Protein AF-A0A564YQ26-F1 (afdb_monomer_lite)

Organism: Hymenolepis diminuta (NCBI:txid6216)

pLDDT: mean 72.35, std 20.45, range [32.19, 96.5]

Foldseek 3Di:
DQLLVVQKDKAFDDPVRQDDVPDDPPPDQDAAPVHRVAGFTMKMWTWDADPVRDTDIDIGTHGPLVVQLSVLSSVLSVLVVCVVVVNQADDPPPPDPPDDDDDDDDDDDDDDDDCPPVVRVVVSVVVSVVVNVVSVVSNVQSVVPDDDDPPD

Sequence (152 aa):
MAIGHLGVEIEPLTSLSICDPNGPVASGTPKCPLVPSEPVRFRIKLETTKEDGSPLVECFQICSWARQRIAAVADLLQYSSLIRRGLTGTPPTPANRSLSNSIQSTDRTSVDSGNDSDVLMEPTRRHQFENIQRRRLNIALSRLGYGLPSTE

Structure (mmCIF, N/CA/C/O backbone):
data_AF-A0A564YQ26-F1
#
_entry.id   AF-A0A564YQ26-F1
#
loop_
_atom_site.group_PDB
_atom_site.id
_atom_site.type_symbol
_atom_site.label_atom_id
_atom_site.label_alt_id
_atom_site.label_comp_id
_atom_site.label_asym_id
_atom_site.label_entity_id
_atom_site.label_seq_id
_atom_site.pdbx_PDB_ins_code
_atom_site.Cartn_x
_atom_site.Cartn_y
_atom_site.Cartn_z
_atom_site.occupancy
_atom_site.B_iso_or_equiv
_atom_site.auth_seq_id
_atom_site.auth_comp_id
_atom_site.auth_asym_id
_atom_site.auth_atom_id
_atom_site.pdbx_PDB_model_num
ATOM 1 N N . MET A 1 1 ? -11.096 7.302 -5.702 1.00 50.91 1 MET A N 1
ATOM 2 C CA . MET A 1 1 ? -10.389 6.374 -4.782 1.00 50.91 1 MET A CA 1
ATOM 3 C C . MET A 1 1 ? -9.235 7.123 -4.128 1.00 50.91 1 MET A C 1
ATOM 5 O O . MET A 1 1 ? -8.326 7.500 -4.853 1.00 50.91 1 MET A O 1
ATOM 9 N N . ALA A 1 2 ? -9.249 7.323 -2.804 1.00 59.12 2 ALA A N 1
ATOM 10 C CA . ALA A 1 2 ? -8.250 8.137 -2.084 1.00 59.12 2 ALA A CA 1
ATOM 11 C C . ALA A 1 2 ? -6.795 7.658 -2.282 1.00 59.12 2 ALA A C 1
ATOM 13 O O . ALA A 1 2 ? -5.908 8.443 -2.597 1.00 59.12 2 ALA A O 1
ATOM 14 N N . ILE A 1 3 ? -6.568 6.340 -2.240 1.00 60.69 3 ILE A N 1
ATOM 15 C CA . ILE A 1 3 ? -5.247 5.721 -2.458 1.00 60.69 3 ILE A CA 1
ATOM 16 C C . ILE A 1 3 ? -4.670 6.019 -3.862 1.00 60.69 3 ILE A C 1
ATOM 18 O O . ILE A 1 3 ? -3.456 6.090 -4.032 1.00 60.69 3 ILE A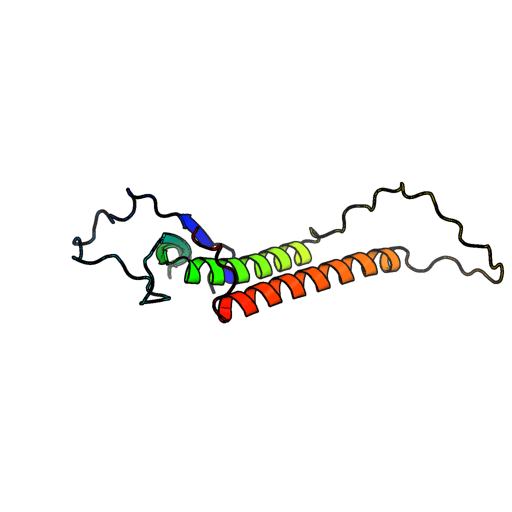 O 1
ATOM 22 N N . GLY A 1 4 ? -5.523 6.243 -4.869 1.00 59.06 4 GLY A N 1
ATOM 23 C CA . GLY A 1 4 ? -5.092 6.561 -6.236 1.00 59.06 4 GLY A CA 1
ATOM 24 C C . GLY A 1 4 ? -4.450 7.943 -6.388 1.00 59.06 4 GLY A C 1
ATOM 25 O O . GLY A 1 4 ? -3.723 8.162 -7.354 1.00 59.06 4 GLY A O 1
ATOM 26 N N . HIS A 1 5 ? -4.685 8.846 -5.432 1.00 63.44 5 HIS A N 1
ATOM 27 C CA . HIS A 1 5 ? -4.147 10.209 -5.426 1.00 63.44 5 HIS A CA 1
ATOM 28 C C . HIS A 1 5 ? -2.973 10.391 -4.448 1.00 63.44 5 HIS A C 1
ATOM 30 O O . HIS A 1 5 ? -2.490 11.505 -4.302 1.00 63.44 5 HIS A O 1
ATOM 36 N N . LEU A 1 6 ? -2.488 9.311 -3.810 1.00 61.78 6 LEU A N 1
ATOM 37 C CA . LEU A 1 6 ? -1.383 9.305 -2.830 1.00 61.78 6 LEU A CA 1
ATOM 38 C C . LEU A 1 6 ? -1.602 10.163 -1.561 1.00 61.78 6 LEU A C 1
ATOM 40 O O . LEU A 1 6 ? -0.702 10.225 -0.731 1.00 61.78 6 LEU A O 1
ATOM 44 N N . GLY A 1 7 ? -2.789 10.743 -1.354 1.00 69.00 7 GLY A N 1
ATOM 45 C CA . GLY A 1 7 ? -3.174 11.485 -0.141 1.00 69.00 7 GLY A CA 1
ATOM 46 C C . GLY A 1 7 ? -3.532 10.573 1.037 1.00 69.00 7 GLY A C 1
ATOM 47 O O . GLY A 1 7 ? -4.608 10.698 1.622 1.00 69.00 7 GLY A O 1
ATOM 48 N N . VAL A 1 8 ? -2.684 9.580 1.318 1.00 82.88 8 VAL A N 1
ATOM 49 C CA . VAL A 1 8 ? -2.884 8.611 2.401 1.00 82.88 8 VAL A CA 1
ATOM 50 C C . VAL A 1 8 ? -1.658 8.589 3.297 1.00 82.88 8 VAL A C 1
ATOM 52 O O . VAL A 1 8 ? -0.588 8.144 2.885 1.00 82.88 8 VAL A O 1
ATOM 55 N N . GLU A 1 9 ? -1.840 9.004 4.544 1.00 87.00 9 GLU A N 1
ATOM 56 C CA . GLU A 1 9 ? -0.817 8.943 5.586 1.00 87.00 9 GLU A CA 1
ATOM 57 C C . GLU A 1 9 ? -1.226 7.902 6.631 1.00 87.00 9 GLU A C 1
ATOM 59 O O . GLU A 1 9 ? -2.392 7.831 7.017 1.00 87.00 9 GLU A O 1
ATOM 64 N N . ILE A 1 10 ? -0.282 7.076 7.086 1.00 88.75 10 ILE A N 1
ATOM 65 C CA . ILE A 1 10 ? -0.525 6.093 8.147 1.00 88.75 10 ILE A CA 1
ATOM 66 C C . ILE A 1 10 ? 0.499 6.302 9.258 1.00 88.75 10 ILE A C 1
ATOM 68 O O . ILE A 1 10 ? 1.699 6.161 9.027 1.00 88.75 10 ILE A O 1
ATOM 72 N N . GLU A 1 11 ? 0.017 6.554 10.470 1.00 89.12 11 GLU A N 1
ATOM 73 C CA . GLU A 1 11 ? 0.827 6.756 11.673 1.00 89.12 11 GLU A CA 1
ATOM 74 C C . GLU A 1 11 ? 0.530 5.670 12.726 1.00 89.12 11 GLU A C 1
ATOM 76 O O . GLU A 1 11 ? -0.603 5.184 12.821 1.00 89.12 11 GLU A O 1
ATOM 81 N N . PRO A 1 12 ? 1.527 5.218 13.507 1.00 88.38 12 PRO A N 1
ATOM 82 C CA . PRO A 1 12 ? 1.283 4.308 14.621 1.00 88.38 12 PRO A CA 1
ATOM 83 C C . PRO A 1 12 ? 0.509 5.022 15.735 1.00 88.38 12 PRO A C 1
ATOM 85 O O . PRO A 1 12 ? 0.782 6.179 16.050 1.00 88.38 12 PRO A O 1
ATOM 88 N N . LEU A 1 13 ? -0.427 4.318 16.373 1.00 83.00 13 LEU A N 1
ATOM 89 C CA . LEU A 1 13 ? -1.067 4.819 17.586 1.00 83.00 13 LEU A CA 1
ATOM 90 C C . LEU A 1 13 ? -0.074 4.689 18.743 1.00 83.00 13 LEU A C 1
ATOM 92 O O . LEU A 1 13 ? 0.297 3.585 19.140 1.00 83.00 13 LEU A O 1
ATOM 96 N N . THR A 1 14 ? 0.346 5.815 19.305 1.00 71.50 14 THR A N 1
ATOM 97 C CA . THR A 1 14 ? 0.999 5.837 20.618 1.00 71.50 14 THR A CA 1
ATOM 98 C C . THR A 1 14 ? -0.067 5.732 21.710 1.00 71.50 14 THR A C 1
ATOM 100 O O . THR A 1 14 ? -1.222 6.109 21.493 1.00 71.50 14 THR A O 1
ATOM 103 N N . SER A 1 15 ? 0.297 5.228 22.894 1.00 58.88 15 SER A N 1
ATOM 104 C CA . SER A 1 15 ? -0.611 5.012 24.040 1.00 58.88 15 SER A CA 1
ATOM 105 C C . SER A 1 15 ? -1.422 6.251 24.457 1.00 58.88 15 SER A C 1
ATOM 107 O O . SER A 1 15 ? -2.475 6.113 25.068 1.00 58.88 15 SER A O 1
ATOM 109 N N . LEU A 1 16 ? -0.972 7.450 24.078 1.00 52.31 16 LEU A N 1
ATOM 110 C CA . LEU A 1 16 ? -1.629 8.736 24.335 1.00 52.31 16 LEU A CA 1
ATOM 111 C C . LEU A 1 16 ? -2.703 9.116 23.295 1.00 52.31 16 LEU A C 1
ATOM 113 O O . LEU A 1 16 ? -3.472 10.041 23.524 1.00 52.31 16 LEU A O 1
ATOM 117 N N . SER A 1 17 ? -2.767 8.423 22.153 1.00 54.09 17 SER A N 1
ATOM 118 C CA . SER A 1 17 ? -3.610 8.785 20.996 1.00 54.09 17 SER A CA 1
ATOM 119 C C . SER A 1 17 ? -4.903 7.968 20.857 1.00 54.09 17 SER A C 1
ATOM 121 O O . SER A 1 17 ? -5.677 8.192 19.924 1.00 54.09 17 SER A O 1
ATOM 123 N N . ILE A 1 18 ? -5.141 7.018 21.770 1.00 52.97 18 ILE A N 1
ATOM 124 C CA . ILE A 1 18 ? -6.361 6.188 21.810 1.00 52.97 18 ILE A CA 1
ATOM 125 C C . ILE A 1 18 ? -7.573 7.016 22.284 1.00 52.97 18 ILE A C 1
ATOM 127 O O . ILE A 1 18 ? -8.714 6.666 21.992 1.00 52.97 18 ILE A O 1
ATOM 131 N N . CYS A 1 19 ? -7.333 8.147 22.951 1.00 43.56 19 CYS A N 1
ATOM 132 C CA . CYS A 1 19 ? -8.369 9.089 23.352 1.00 43.56 19 CYS A CA 1
ATOM 133 C C . CYS A 1 19 ? -8.629 10.100 22.228 1.00 43.56 19 CYS A C 1
ATOM 135 O O . CYS A 1 19 ? -7.831 11.010 22.008 1.00 43.56 19 CYS A O 1
ATOM 137 N N . ASP A 1 20 ? -9.757 9.968 21.536 1.00 43.88 20 ASP A N 1
ATOM 138 C CA . ASP A 1 20 ? -10.351 11.116 20.850 1.00 43.88 20 ASP A CA 1
ATOM 139 C C . ASP A 1 20 ? -10.851 12.115 21.915 1.00 43.88 20 ASP A C 1
ATOM 141 O O . ASP A 1 20 ? -11.552 11.696 22.838 1.00 43.88 20 ASP A O 1
ATOM 145 N N . PRO A 1 21 ? -10.550 13.424 21.821 1.00 49.12 21 PRO A N 1
ATOM 146 C CA . PRO A 1 21 ? -10.988 14.426 22.799 1.00 49.12 21 PRO A CA 1
ATOM 147 C C . PRO A 1 21 ? -12.497 14.742 22.757 1.00 49.12 21 PRO A C 1
ATOM 149 O O . PRO A 1 21 ? -12.956 15.534 23.571 1.00 49.12 21 PRO A O 1
ATOM 152 N N . ASN A 1 22 ? -13.276 14.133 21.848 1.00 44.34 22 ASN A N 1
ATOM 153 C CA . ASN A 1 22 ? -14.709 14.420 21.658 1.00 44.34 22 ASN A CA 1
ATOM 154 C C . ASN A 1 22 ? -15.626 13.178 21.587 1.00 44.34 22 ASN A C 1
ATOM 156 O O . ASN A 1 22 ? -16.797 13.306 21.234 1.00 44.34 22 ASN A O 1
ATOM 160 N N . GLY A 1 23 ? -15.137 11.977 21.911 1.00 43.72 23 GLY A N 1
ATOM 161 C CA . GLY A 1 23 ? -15.955 10.758 21.922 1.00 43.72 23 GLY A CA 1
ATOM 162 C C . GLY A 1 23 ? -16.193 10.249 23.347 1.00 43.72 23 GLY A C 1
ATOM 163 O O . GLY A 1 23 ? -15.238 10.219 24.125 1.00 43.72 23 GLY A O 1
ATOM 164 N N . PRO A 1 24 ? -17.415 9.820 23.724 1.00 38.44 24 PRO A N 1
ATOM 165 C CA . PRO A 1 24 ? -17.608 9.113 24.985 1.00 38.44 24 PRO A CA 1
ATOM 166 C C . PRO A 1 24 ? -16.690 7.888 24.992 1.00 38.44 24 PRO A C 1
ATOM 168 O O . PRO A 1 24 ? -16.650 7.137 24.018 1.00 38.44 24 PRO A O 1
ATOM 171 N N . VAL A 1 25 ? -15.935 7.713 26.079 1.00 44.19 25 VAL A N 1
ATOM 172 C CA . VAL A 1 25 ? -15.041 6.569 26.289 1.00 44.19 25 VAL A CA 1
ATOM 173 C C . VAL A 1 25 ? -15.895 5.303 26.279 1.00 44.19 25 VAL A C 1
ATOM 175 O O . VAL A 1 25 ? -16.473 4.911 27.292 1.00 44.19 25 VAL A O 1
ATOM 178 N N . ALA A 1 26 ? -16.045 4.695 25.104 1.00 45.69 26 ALA A N 1
ATOM 179 C CA . ALA A 1 26 ? -16.742 3.435 24.964 1.00 45.69 26 ALA A CA 1
ATOM 180 C C . ALA A 1 26 ? -15.941 2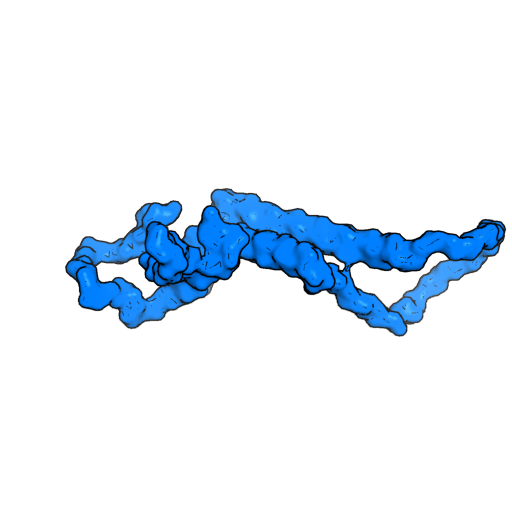.382 25.736 1.00 45.69 26 ALA A C 1
ATOM 182 O O . ALA A 1 26 ? -14.762 2.157 25.469 1.00 45.69 26 ALA A O 1
ATOM 183 N N . SER A 1 27 ? -16.583 1.765 26.725 1.00 42.66 27 SER A N 1
ATOM 184 C CA . SER A 1 27 ? -16.062 0.605 27.444 1.00 42.66 27 SER A CA 1
ATOM 185 C C . SER A 1 27 ? -15.824 -0.538 26.448 1.00 42.66 27 SER A C 1
ATOM 187 O O . SER A 1 27 ? -16.750 -1.248 26.058 1.00 42.66 27 SER A O 1
ATOM 189 N N . GLY A 1 28 ? -14.589 -0.658 25.963 1.00 56.25 28 GLY A N 1
ATOM 190 C CA . GLY A 1 28 ? -14.161 -1.672 25.003 1.00 56.25 28 GLY A CA 1
ATOM 191 C C . GLY A 1 28 ? -12.945 -1.210 24.204 1.00 56.25 28 GLY A C 1
ATOM 192 O O . GLY A 1 28 ? -12.854 -0.053 23.805 1.00 56.25 28 GLY A O 1
ATOM 193 N N . THR A 1 29 ? -11.986 -2.105 23.960 1.00 61.38 29 THR A N 1
ATOM 194 C CA . THR A 1 29 ? -10.845 -1.802 23.087 1.00 61.38 29 THR A CA 1
ATOM 195 C C . THR A 1 29 ? -11.375 -1.460 21.687 1.00 61.38 29 THR A C 1
ATOM 197 O O . THR A 1 29 ? -12.124 -2.273 21.134 1.00 61.38 29 THR A O 1
ATOM 200 N N . PRO A 1 30 ? -11.033 -0.296 21.100 1.00 68.81 30 PRO A N 1
ATOM 201 C CA . PRO A 1 30 ? -11.517 0.067 19.774 1.00 68.81 30 PRO A CA 1
ATOM 202 C C . PRO A 1 30 ? -11.138 -1.016 18.756 1.00 68.81 30 PRO A C 1
ATOM 204 O O . PRO A 1 30 ? -9.982 -1.438 18.656 1.00 68.81 30 PRO A O 1
ATOM 207 N N . LYS A 1 31 ? -12.145 -1.511 18.032 1.00 76.69 31 LYS A N 1
ATOM 208 C CA . LYS A 1 31 ? -11.995 -2.555 17.011 1.00 76.69 31 LYS A CA 1
ATOM 209 C C . LYS A 1 31 ? -11.768 -1.918 15.651 1.00 76.69 31 LYS A C 1
ATOM 211 O O . LYS A 1 31 ? -12.341 -0.874 15.345 1.00 76.69 31 LYS A O 1
ATOM 216 N N . CYS A 1 32 ? -10.947 -2.550 14.817 1.00 83.69 32 CYS A N 1
ATOM 217 C CA . CYS A 1 32 ? -10.709 -2.036 13.476 1.00 83.69 32 CYS A CA 1
ATOM 218 C C . CYS A 1 32 ? -11.979 -2.154 12.609 1.00 83.69 32 CYS A C 1
ATOM 220 O O . CYS A 1 32 ? -12.495 -3.258 12.447 1.00 83.69 32 CYS A O 1
ATOM 222 N N . PRO A 1 33 ? -12.451 -1.067 11.970 1.00 83.06 33 PRO A N 1
ATOM 223 C CA . PRO A 1 33 ? -13.651 -1.097 11.130 1.00 83.06 33 PRO A CA 1
ATOM 224 C C . PRO A 1 33 ? -13.473 -1.967 9.878 1.00 83.06 33 PRO A C 1
ATOM 226 O O . PRO A 1 33 ? -14.436 -2.526 9.366 1.00 83.06 33 PRO A O 1
ATOM 229 N N . LEU A 1 34 ? -12.235 -2.112 9.395 1.00 85.50 34 LEU A N 1
ATOM 230 C CA . LEU A 1 34 ? -11.904 -2.922 8.220 1.00 85.50 34 LEU A CA 1
ATOM 231 C C . LEU A 1 34 ? -11.654 -4.399 8.560 1.00 85.50 34 LEU A C 1
ATOM 233 O O . LEU A 1 34 ? -11.701 -5.245 7.668 1.00 85.50 34 LEU A O 1
ATOM 237 N N . VAL A 1 35 ? -11.358 -4.708 9.827 1.00 87.06 35 VAL A N 1
ATOM 238 C CA . VAL A 1 35 ? -11.141 -6.072 10.332 1.00 87.06 35 VAL A CA 1
ATOM 239 C C . VAL A 1 35 ? -11.684 -6.148 11.770 1.00 87.06 35 VAL A C 1
ATOM 241 O O . VAL A 1 35 ? -10.925 -5.961 12.722 1.00 87.06 35 VAL A O 1
ATOM 244 N N . PRO A 1 36 ? -12.995 -6.399 11.953 1.00 80.06 36 PRO A N 1
ATOM 245 C CA . PRO A 1 36 ? -13.670 -6.239 13.249 1.00 80.06 36 PRO A CA 1
ATOM 246 C C . PRO A 1 36 ? -13.141 -7.117 14.393 1.00 80.06 36 PRO A C 1
ATOM 248 O O . PRO A 1 36 ? -13.394 -6.824 15.560 1.00 80.06 36 PRO A O 1
ATOM 251 N N . SER A 1 37 ? -12.428 -8.200 14.085 1.00 83.50 37 SER A N 1
ATOM 252 C CA . SER A 1 37 ? -11.818 -9.098 15.073 1.00 83.50 37 SER A CA 1
ATOM 253 C C . SER A 1 37 ? -10.475 -8.603 15.615 1.00 83.50 37 SER A C 1
ATOM 255 O O . SER A 1 37 ? -9.958 -9.195 16.556 1.00 83.50 37 SER A O 1
ATOM 257 N N . GLU A 1 38 ? -9.902 -7.543 15.043 1.00 85.56 38 GLU A N 1
ATOM 258 C CA . GLU A 1 38 ? -8.522 -7.132 15.302 1.00 85.56 38 GLU A CA 1
ATOM 259 C C . GLU A 1 38 ? -8.436 -5.806 16.072 1.00 85.56 38 GLU A C 1
ATOM 261 O O . GLU A 1 38 ? -9.186 -4.863 15.777 1.00 85.56 38 GLU A O 1
ATOM 266 N N . PRO A 1 39 ? -7.487 -5.687 17.019 1.00 85.88 39 PRO A N 1
ATOM 267 C CA . PRO A 1 39 ? -7.260 -4.445 17.742 1.00 85.88 39 PRO A CA 1
ATOM 268 C C . PRO A 1 39 ? -6.675 -3.374 16.816 1.00 85.88 39 PRO A C 1
ATOM 270 O O . PRO A 1 39 ? -5.813 -3.646 15.970 1.00 85.88 39 PRO A O 1
ATOM 273 N N . VAL A 1 40 ? -7.112 -2.129 16.993 1.00 87.75 40 VAL A N 1
ATOM 274 C CA . VAL A 1 40 ? -6.501 -0.987 16.301 1.00 87.75 40 VAL A CA 1
ATOM 275 C C . VAL A 1 40 ? -5.074 -0.750 16.799 1.00 87.75 40 VAL A C 1
ATOM 277 O O . VAL A 1 40 ? -4.778 -0.899 17.983 1.00 87.75 40 VAL A O 1
ATOM 280 N N . ARG A 1 41 ? -4.175 -0.389 15.881 1.00 88.69 41 ARG A N 1
ATOM 281 C CA . ARG A 1 41 ? -2.766 -0.063 16.184 1.00 88.69 41 ARG A CA 1
ATOM 282 C C . ARG A 1 41 ? -2.229 1.128 15.392 1.00 88.69 41 ARG A C 1
ATOM 284 O O . ARG A 1 41 ? -1.136 1.606 15.676 1.00 88.69 41 ARG A O 1
ATOM 291 N N . PHE A 1 42 ? -2.977 1.605 14.403 1.00 88.94 42 PHE A N 1
ATOM 292 C CA . PHE A 1 42 ? -2.569 2.678 13.505 1.00 88.94 42 PHE A CA 1
ATOM 293 C C . PHE A 1 42 ? -3.726 3.651 13.286 1.00 88.94 42 PHE A C 1
ATOM 295 O O . PHE A 1 42 ? -4.893 3.270 13.401 1.00 88.94 42 PHE A O 1
ATOM 302 N N . ARG A 1 43 ? -3.403 4.889 12.925 1.00 89.31 43 ARG A N 1
ATOM 303 C CA . ARG A 1 43 ? -4.341 5.878 12.399 1.00 89.31 43 ARG A CA 1
ATOM 304 C C . ARG A 1 43 ? -4.009 6.132 10.934 1.00 89.31 43 ARG A C 1
ATOM 306 O O . ARG A 1 43 ? -2.841 6.220 10.571 1.00 89.31 43 ARG A O 1
ATOM 313 N N . ILE A 1 44 ? -5.032 6.210 10.097 1.00 88.44 44 ILE A N 1
ATOM 314 C CA . ILE A 1 44 ? -4.931 6.585 8.690 1.00 88.44 44 ILE A CA 1
ATOM 315 C C . ILE A 1 44 ? -5.600 7.941 8.495 1.00 88.44 44 ILE A C 1
ATOM 317 O O . ILE A 1 44 ? -6.725 8.139 8.954 1.00 88.44 44 ILE A O 1
ATOM 321 N N . LYS A 1 45 ? -4.902 8.858 7.829 1.00 88.38 45 LYS A N 1
ATOM 322 C CA . LYS A 1 45 ? -5.420 10.158 7.401 1.00 88.38 45 LYS A CA 1
ATOM 323 C C . LYS A 1 45 ? -5.659 10.092 5.898 1.00 88.38 45 LYS A C 1
ATOM 325 O O . LYS A 1 45 ? -4.764 9.697 5.148 1.00 88.38 45 LYS A O 1
ATOM 330 N N . LEU A 1 46 ? -6.872 10.425 5.479 1.00 85.44 46 LEU A N 1
ATOM 331 C CA . LEU A 1 46 ? -7.286 10.458 4.084 1.00 85.44 46 LEU A CA 1
ATOM 332 C C . LEU A 1 46 ? -7.561 11.904 3.694 1.00 85.44 46 LEU A C 1
ATOM 334 O O . LEU A 1 46 ? -8.467 12.533 4.237 1.00 85.44 46 LEU A O 1
ATOM 338 N N . GLU A 1 47 ? -6.792 12.414 2.739 1.00 84.06 47 GLU A N 1
ATOM 339 C CA . GLU A 1 47 ? -7.100 13.686 2.097 1.00 84.06 47 GLU A CA 1
ATOM 340 C C . GLU A 1 47 ? -8.206 13.470 1.058 1.00 84.06 47 GLU A C 1
ATOM 342 O O . GLU A 1 47 ? -8.088 12.672 0.123 1.00 84.06 47 GLU A O 1
ATOM 347 N N . THR A 1 48 ? -9.309 14.180 1.246 1.00 79.50 48 THR A N 1
ATOM 348 C CA . THR A 1 48 ? -10.483 14.196 0.377 1.00 79.50 48 THR A CA 1
ATOM 349 C C . THR A 1 48 ? -10.836 15.642 0.034 1.00 79.50 48 THR A C 1
ATOM 351 O O . THR A 1 48 ? -10.293 16.586 0.605 1.00 79.50 48 THR A O 1
ATOM 354 N N . THR A 1 49 ? -11.728 15.838 -0.929 1.00 81.31 49 THR A N 1
ATOM 355 C CA . THR A 1 49 ? -12.275 17.154 -1.269 1.00 81.31 49 THR A CA 1
ATOM 356 C C . THR A 1 49 ? -13.735 17.190 -0.859 1.00 81.31 49 THR A C 1
ATOM 358 O O . THR A 1 49 ? -14.490 16.285 -1.221 1.00 81.31 49 THR A O 1
ATOM 361 N N . LYS A 1 50 ? -14.136 18.227 -0.124 1.00 80.25 50 LYS A N 1
ATOM 362 C CA . LYS A 1 50 ? -15.549 18.483 0.169 1.00 80.25 50 LYS A CA 1
ATOM 363 C C . LYS A 1 50 ? -16.302 18.856 -1.110 1.00 80.25 50 LYS A C 1
ATOM 365 O O . LYS A 1 50 ? -15.696 19.158 -2.138 1.00 80.25 50 LYS A O 1
ATOM 370 N N . GLU A 1 51 ? -17.629 18.895 -1.023 1.00 81.50 51 GLU A N 1
ATOM 371 C CA . GLU A 1 51 ? -18.497 19.333 -2.126 1.00 81.50 51 GLU A CA 1
ATOM 372 C C . GLU A 1 51 ? -18.206 20.772 -2.586 1.00 81.50 51 GLU A C 1
ATOM 374 O O . GLU A 1 51 ? -18.378 21.088 -3.759 1.00 81.50 51 GLU A O 1
ATOM 379 N N . ASP A 1 52 ? -17.698 21.625 -1.691 1.00 87.44 52 ASP A N 1
ATOM 380 C CA . ASP A 1 52 ? -17.286 23.005 -1.983 1.00 87.44 52 ASP A CA 1
ATOM 381 C C . ASP A 1 52 ? -15.874 23.120 -2.603 1.00 87.44 52 ASP A C 1
ATOM 383 O O . ASP A 1 52 ? -15.398 24.225 -2.866 1.00 87.44 52 ASP A O 1
ATOM 387 N N . GLY A 1 53 ? -15.189 21.994 -2.838 1.00 79.44 53 GLY A N 1
ATOM 388 C CA . GLY A 1 53 ? -13.837 21.940 -3.398 1.00 79.44 53 GLY A CA 1
ATOM 389 C C . GLY A 1 53 ? -12.707 22.196 -2.394 1.00 79.44 53 GLY A C 1
ATOM 390 O O . GLY A 1 53 ? -11.537 22.104 -2.772 1.00 79.44 53 GLY A O 1
ATOM 391 N N . SER A 1 54 ? -13.011 22.479 -1.124 1.00 82.88 54 SER A N 1
ATOM 392 C CA . SER A 1 54 ? -11.994 22.627 -0.077 1.00 82.88 54 SER A CA 1
ATOM 393 C C . SER A 1 54 ? -11.422 21.267 0.366 1.00 82.88 54 SER A C 1
ATOM 395 O O . SER A 1 54 ? -12.118 20.247 0.299 1.00 82.88 54 SER A O 1
ATOM 397 N N . PRO A 1 55 ? -10.154 21.208 0.820 1.00 80.12 55 PRO A N 1
ATOM 398 C CA . PRO A 1 55 ? -9.571 19.971 1.327 1.00 80.12 55 PRO A CA 1
ATOM 399 C C . PRO A 1 55 ? -10.207 19.570 2.667 1.00 80.12 55 PRO A C 1
ATOM 401 O O . PRO A 1 55 ? -10.418 20.396 3.557 1.00 80.12 55 PRO A O 1
ATOM 404 N N . LEU A 1 56 ? -10.481 18.279 2.825 1.00 82.50 56 LEU A N 1
ATOM 405 C CA . LEU A 1 56 ? -10.942 17.649 4.058 1.00 82.50 56 LEU A CA 1
ATOM 406 C C . LEU A 1 56 ? -10.024 16.480 4.396 1.00 82.50 56 LEU A C 1
ATOM 408 O O . LEU A 1 56 ? -9.828 15.580 3.585 1.00 82.50 56 LEU A O 1
ATOM 412 N N . VAL A 1 57 ? -9.500 16.477 5.618 1.00 83.00 57 VAL A N 1
ATOM 413 C CA . VAL A 1 57 ? -8.721 15.356 6.143 1.00 83.00 57 VAL A CA 1
ATOM 414 C C . VAL A 1 57 ? -9.610 14.537 7.065 1.00 83.00 57 VAL A C 1
ATOM 416 O O . VAL A 1 57 ? -10.017 15.013 8.124 1.00 83.00 57 VAL A O 1
ATOM 419 N N . GLU A 1 58 ? -9.893 13.301 6.673 1.00 82.50 58 GLU A N 1
ATOM 420 C CA . GLU A 1 58 ? -10.629 12.346 7.499 1.00 82.50 58 GLU A CA 1
ATOM 421 C C . GLU A 1 58 ? -9.660 11.377 8.176 1.00 82.50 58 GLU A C 1
ATOM 423 O O . GLU A 1 58 ? -8.725 10.874 7.551 1.00 82.50 58 GLU A O 1
ATOM 428 N N . CYS A 1 59 ? -9.877 11.105 9.463 1.00 83.19 59 CYS A N 1
ATOM 429 C CA . CYS A 1 59 ? -9.022 10.226 10.254 1.00 83.19 59 CYS A CA 1
ATOM 430 C C . CYS A 1 59 ? -9.774 8.958 10.659 1.00 83.19 59 CYS A C 1
ATOM 432 O O . CYS A 1 59 ? -10.855 9.031 11.236 1.00 83.19 59 CYS A O 1
ATOM 434 N N . PHE A 1 60 ? -9.165 7.794 10.434 1.00 85.38 60 PHE A N 1
ATOM 435 C CA . PHE A 1 60 ? -9.719 6.499 10.835 1.00 85.38 60 PHE A CA 1
ATOM 436 C C . PHE A 1 60 ? -8.681 5.684 11.606 1.00 85.38 60 PHE A C 1
ATOM 438 O O . PHE A 1 60 ? -7.483 5.784 11.353 1.00 85.38 60 PHE A O 1
ATOM 445 N N . GLN A 1 61 ? -9.119 4.843 12.539 1.00 88.62 61 GLN A N 1
ATOM 446 C CA . GLN A 1 61 ? -8.236 3.908 13.243 1.00 88.62 61 GLN A CA 1
ATOM 447 C C . GLN A 1 61 ? -8.269 2.539 12.556 1.00 88.62 61 GLN A C 1
ATOM 449 O O . GLN A 1 61 ? -9.338 2.043 12.202 1.00 88.62 61 GLN A O 1
ATOM 454 N N . ILE A 1 62 ? -7.111 1.909 12.358 1.00 90.44 62 ILE A N 1
ATOM 455 C CA . ILE A 1 62 ? -6.975 0.626 11.657 1.00 90.44 62 ILE A CA 1
ATOM 456 C C . ILE A 1 62 ? -6.041 -0.342 12.400 1.00 90.44 62 ILE A C 1
ATOM 458 O O . ILE A 1 62 ? -5.162 0.060 13.165 1.00 90.44 62 ILE A O 1
ATOM 462 N N . CYS A 1 63 ? -6.229 -1.644 12.188 1.00 90.81 63 CYS A N 1
ATOM 463 C CA . CYS A 1 63 ? -5.349 -2.690 12.712 1.00 90.81 63 CYS A CA 1
ATOM 464 C C . CYS A 1 63 ? -4.125 -2.915 11.811 1.00 90.81 63 CYS A C 1
ATOM 466 O O . CYS A 1 63 ? -4.046 -2.408 10.687 1.00 90.81 63 CYS A O 1
ATOM 468 N N . SER A 1 64 ? -3.188 -3.743 12.281 1.00 90.25 64 SER A N 1
ATOM 469 C CA . SER A 1 64 ? -1.993 -4.142 11.526 1.00 90.25 64 SER A CA 1
ATOM 470 C C . SER A 1 64 ? -2.319 -4.761 10.168 1.00 90.25 64 SER A C 1
ATOM 472 O O . SER A 1 64 ? -1.690 -4.409 9.171 1.00 90.25 64 SER A O 1
ATOM 474 N N . TRP A 1 65 ? -3.324 -5.639 10.108 1.00 90.75 65 TRP A N 1
ATOM 475 C CA . TRP A 1 65 ? -3.739 -6.302 8.869 1.00 90.75 65 TRP A CA 1
ATOM 476 C C . TRP A 1 65 ? -4.232 -5.316 7.815 1.00 90.75 65 TRP A C 1
ATOM 478 O O . TRP A 1 65 ? -3.797 -5.351 6.662 1.00 90.75 65 TRP A O 1
ATOM 488 N N . ALA A 1 66 ? -5.123 -4.411 8.217 1.00 91.62 66 ALA A N 1
ATOM 489 C CA . ALA A 1 66 ? -5.629 -3.363 7.344 1.00 91.62 66 ALA A CA 1
ATOM 490 C C . ALA A 1 66 ? -4.489 -2.454 6.864 1.00 91.62 66 ALA A C 1
ATOM 492 O O . ALA A 1 66 ? -4.358 -2.217 5.663 1.00 91.62 66 ALA A O 1
ATOM 493 N N . ARG A 1 67 ? -3.606 -2.032 7.779 1.00 92.31 67 ARG A N 1
ATOM 494 C CA . ARG A 1 67 ? -2.417 -1.227 7.465 1.00 92.31 67 ARG A CA 1
ATOM 495 C C . ARG A 1 67 ? -1.526 -1.907 6.427 1.00 92.31 67 ARG A C 1
ATOM 497 O O . ARG A 1 67 ? -1.112 -1.259 5.470 1.00 92.31 67 ARG A O 1
ATOM 504 N N . GLN A 1 68 ? -1.257 -3.202 6.573 1.00 92.25 68 GLN A N 1
ATOM 505 C CA . GLN A 1 68 ? -0.421 -3.945 5.630 1.00 92.25 68 GLN A CA 1
ATOM 506 C C . GLN A 1 68 ? -1.059 -4.035 4.236 1.00 92.25 68 GLN A C 1
ATOM 508 O O . GLN A 1 68 ? -0.388 -3.780 3.236 1.00 92.25 68 GLN A O 1
ATOM 513 N N . ARG A 1 69 ? -2.359 -4.348 4.160 1.00 92.31 69 ARG A N 1
ATOM 514 C CA . ARG A 1 69 ? -3.098 -4.408 2.888 1.00 92.31 69 ARG A CA 1
ATOM 515 C C . ARG A 1 69 ? -3.089 -3.062 2.164 1.00 92.31 69 ARG A C 1
ATOM 517 O O . ARG A 1 69 ? -2.855 -3.027 0.958 1.00 92.31 69 ARG A O 1
ATOM 524 N N . ILE A 1 70 ? -3.303 -1.969 2.896 1.00 92.38 70 ILE A N 1
ATOM 525 C CA . ILE A 1 70 ? -3.269 -0.608 2.344 1.00 92.38 70 ILE A CA 1
ATOM 526 C C . ILE A 1 70 ? -1.858 -0.268 1.853 1.00 92.38 70 ILE A C 1
ATOM 528 O O . ILE A 1 70 ? -1.703 0.168 0.714 1.00 92.38 70 ILE A O 1
ATOM 532 N N . ALA A 1 71 ? -0.829 -0.536 2.663 1.00 91.12 71 ALA A N 1
ATOM 533 C CA . ALA A 1 71 ? 0.562 -0.267 2.305 1.00 91.12 71 ALA A CA 1
ATOM 534 C C . ALA A 1 71 ? 1.010 -1.032 1.047 1.00 91.12 71 ALA A C 1
ATOM 536 O O . ALA A 1 71 ? 1.666 -0.453 0.187 1.00 91.12 71 ALA A O 1
ATOM 537 N N . ALA A 1 72 ? 0.616 -2.302 0.893 1.00 93.00 72 ALA A N 1
ATOM 538 C CA . ALA A 1 72 ? 0.958 -3.099 -0.287 1.00 93.00 72 ALA A CA 1
ATOM 539 C C . ALA A 1 72 ? 0.368 -2.515 -1.585 1.00 93.00 72 ALA A C 1
ATOM 541 O O . ALA A 1 72 ? 1.023 -2.513 -2.628 1.00 93.00 72 ALA A O 1
ATOM 542 N N . VAL A 1 73 ? -0.865 -1.998 -1.530 1.00 93.69 73 VAL A N 1
ATOM 543 C CA . VAL A 1 73 ? -1.498 -1.331 -2.679 1.00 93.69 73 VAL A CA 1
ATOM 544 C C . VAL A 1 73 ? -0.852 0.030 -2.945 1.00 93.69 73 VAL A C 1
ATOM 546 O O . VAL A 1 73 ? -0.571 0.351 -4.101 1.00 93.69 73 VAL A O 1
ATOM 549 N N . ALA A 1 74 ? -0.582 0.808 -1.894 1.00 91.81 74 ALA A N 1
ATOM 550 C CA . ALA A 1 74 ? 0.071 2.109 -2.006 1.00 91.81 74 ALA A CA 1
ATOM 551 C C . ALA A 1 74 ? 1.472 1.998 -2.633 1.00 91.81 74 ALA A C 1
ATOM 553 O O . ALA A 1 74 ? 1.781 2.761 -3.544 1.00 91.81 74 ALA A O 1
ATOM 554 N N . ASP A 1 75 ? 2.276 1.005 -2.239 1.00 92.19 75 ASP A N 1
ATOM 555 C CA . ASP A 1 75 ? 3.614 0.760 -2.801 1.00 92.19 75 ASP A CA 1
ATOM 556 C C . ASP A 1 75 ? 3.567 0.461 -4.313 1.00 92.19 75 ASP A C 1
ATOM 558 O O . ASP A 1 75 ? 4.364 0.996 -5.086 1.00 92.19 75 ASP A O 1
ATOM 562 N N . LEU A 1 76 ? 2.587 -0.323 -4.784 1.00 94.25 76 LEU A N 1
ATOM 563 C CA . LEU A 1 76 ? 2.394 -0.552 -6.223 1.00 94.25 76 LEU A CA 1
ATOM 564 C C . LEU A 1 76 ? 2.055 0.733 -6.982 1.00 94.25 76 LEU A C 1
ATOM 566 O O . LEU A 1 76 ? 2.602 0.974 -8.063 1.00 94.25 76 LEU A O 1
ATOM 570 N N . LEU A 1 77 ? 1.158 1.552 -6.442 1.00 93.19 77 LEU A N 1
ATOM 571 C CA . LEU A 1 77 ? 0.743 2.794 -7.092 1.00 93.19 77 LEU A CA 1
ATOM 572 C C . LEU A 1 77 ? 1.855 3.839 -7.081 1.00 93.19 77 LEU A C 1
ATOM 574 O O . LEU A 1 77 ? 2.094 4.485 -8.103 1.00 93.19 77 LEU A O 1
ATOM 578 N N . GLN A 1 78 ? 2.584 3.951 -5.972 1.00 91.06 78 GLN A N 1
ATOM 579 C CA . GLN A 1 78 ? 3.750 4.814 -5.865 1.00 91.06 78 GLN A CA 1
ATOM 580 C C . GLN A 1 78 ? 4.816 4.398 -6.880 1.00 91.06 78 GLN A C 1
ATOM 582 O O . GLN A 1 78 ? 5.286 5.237 -7.647 1.00 91.06 78 GLN A O 1
ATOM 587 N N . TYR A 1 79 ? 5.135 3.106 -6.973 1.00 93.31 79 TYR A N 1
ATOM 588 C CA . TYR A 1 79 ? 6.095 2.616 -7.960 1.00 93.31 79 TYR A CA 1
ATOM 589 C C . TYR A 1 79 ? 5.632 2.854 -9.404 1.00 93.31 79 TYR A C 1
ATOM 591 O O . TYR A 1 79 ? 6.409 3.315 -10.238 1.00 93.31 79 TYR A O 1
ATOM 599 N N . SER A 1 80 ? 4.347 2.637 -9.694 1.00 92.38 80 SER A N 1
ATOM 600 C CA . SER A 1 80 ? 3.764 2.932 -11.012 1.00 92.38 80 SER A CA 1
ATOM 601 C C . SER A 1 80 ? 3.849 4.425 -11.361 1.00 92.38 80 SER A C 1
ATOM 603 O O . SER A 1 80 ? 4.080 4.783 -12.517 1.00 92.38 80 SER A O 1
ATOM 605 N N . SER A 1 81 ? 3.701 5.306 -10.367 1.00 90.94 81 SER A N 1
ATOM 606 C CA . SER A 1 81 ? 3.901 6.752 -10.521 1.00 90.94 81 SER A CA 1
ATOM 607 C C . SER A 1 81 ? 5.364 7.093 -10.822 1.00 90.94 81 SER A C 1
ATOM 609 O O . SER A 1 81 ? 5.636 7.884 -11.725 1.00 90.94 81 SER A O 1
ATOM 611 N N . LEU A 1 82 ? 6.320 6.442 -10.148 1.00 91.25 82 LEU A N 1
ATOM 612 C CA . LEU A 1 82 ? 7.749 6.613 -10.434 1.00 91.25 82 LEU A CA 1
ATOM 613 C C . LEU A 1 82 ? 8.107 6.163 -11.859 1.00 91.25 82 LEU A C 1
ATOM 615 O O . LEU A 1 82 ? 8.849 6.871 -12.537 1.00 91.25 82 LEU A O 1
ATOM 619 N N . ILE A 1 83 ? 7.552 5.044 -12.344 1.00 91.25 83 ILE A N 1
ATOM 620 C CA . ILE A 1 83 ? 7.716 4.605 -13.744 1.00 91.25 83 ILE A CA 1
ATOM 621 C C . ILE A 1 83 ? 7.180 5.670 -14.701 1.00 91.25 83 ILE A C 1
ATOM 623 O O . ILE A 1 83 ? 7.896 6.093 -15.605 1.00 91.25 83 ILE A O 1
ATOM 627 N N . ARG A 1 84 ? 5.951 6.153 -14.477 1.00 89.81 84 ARG A N 1
ATOM 628 C CA . ARG A 1 84 ? 5.318 7.178 -15.326 1.00 89.81 84 ARG A CA 1
ATOM 629 C C . ARG A 1 84 ? 6.138 8.468 -15.404 1.00 89.81 84 ARG A C 1
ATOM 631 O O . ARG A 1 84 ? 6.129 9.134 -16.431 1.00 89.81 84 ARG A O 1
ATOM 638 N N . ARG A 1 85 ? 6.841 8.813 -14.323 1.00 89.69 85 ARG A N 1
ATOM 639 C CA . ARG A 1 85 ? 7.721 9.988 -14.231 1.00 89.69 85 ARG A CA 1
ATOM 640 C C . ARG A 1 85 ? 9.148 9.731 -14.733 1.00 89.69 85 ARG A C 1
ATOM 642 O O . ARG A 1 85 ? 9.963 10.642 -14.670 1.00 89.69 85 ARG A O 1
ATOM 649 N N . GLY A 1 86 ? 9.472 8.515 -15.177 1.00 87.81 86 GLY A N 1
ATOM 650 C CA . GLY A 1 86 ? 10.821 8.145 -15.619 1.00 87.81 86 GLY A CA 1
ATOM 651 C C . GLY A 1 86 ? 11.853 8.025 -14.489 1.00 87.81 86 GLY A C 1
ATOM 652 O O . GLY A 1 86 ? 13.048 7.997 -14.754 1.00 87.81 86 GLY A O 1
ATOM 653 N N . LEU A 1 87 ? 11.423 7.926 -13.225 1.00 86.50 87 LEU A N 1
ATOM 654 C CA . LEU A 1 87 ? 12.291 7.940 -12.034 1.00 86.50 87 LEU A CA 1
ATOM 655 C C . LEU A 1 87 ? 12.749 6.539 -11.583 1.00 86.50 87 LEU A C 1
ATOM 657 O O . LEU A 1 87 ? 13.137 6.349 -10.435 1.00 86.50 87 LEU A O 1
ATOM 661 N N . THR A 1 88 ? 12.664 5.535 -12.457 1.00 80.56 88 THR A N 1
ATOM 662 C CA . THR A 1 88 ? 12.965 4.121 -12.141 1.00 80.56 88 THR A CA 1
ATOM 663 C C . THR A 1 88 ? 14.029 3.535 -13.066 1.00 80.56 88 THR A C 1
ATOM 665 O O . THR A 1 88 ? 13.916 2.392 -13.508 1.00 80.56 88 THR A O 1
ATOM 668 N N . GLY A 1 89 ? 15.058 4.324 -13.384 1.00 67.25 89 GLY A N 1
ATOM 669 C CA . GLY A 1 89 ? 16.236 3.816 -14.084 1.00 67.25 89 GLY A CA 1
ATOM 670 C C . GLY A 1 89 ? 16.954 2.753 -13.250 1.00 67.25 89 GLY A C 1
ATOM 671 O O . GLY A 1 89 ? 17.003 2.842 -12.021 1.00 67.25 89 GLY A O 1
ATOM 672 N N . THR A 1 90 ? 17.509 1.735 -13.907 1.00 61.22 90 THR A N 1
ATOM 673 C CA . THR A 1 90 ? 18.471 0.844 -13.252 1.00 61.22 90 THR A CA 1
ATOM 674 C C . THR A 1 90 ? 19.687 1.668 -12.820 1.00 61.22 90 THR A C 1
ATOM 676 O O . THR A 1 90 ? 20.104 2.542 -13.586 1.00 61.22 90 THR A O 1
ATOM 679 N N . PRO A 1 91 ? 20.294 1.410 -11.645 1.00 53.53 91 PRO A N 1
ATOM 680 C CA . PRO A 1 91 ? 21.599 1.980 -11.334 1.00 53.53 91 PRO A CA 1
ATOM 681 C C . PRO A 1 91 ? 22.540 1.697 -12.510 1.00 53.53 91 PRO A C 1
ATOM 683 O O . PRO A 1 91 ? 22.480 0.578 -13.040 1.00 53.53 91 PRO A O 1
ATOM 686 N N . PRO A 1 92 ? 23.387 2.652 -12.943 1.00 46.16 92 PRO A N 1
ATOM 687 C CA . PRO A 1 92 ? 24.434 2.324 -13.893 1.00 46.16 92 PRO A CA 1
ATOM 688 C C . PRO A 1 92 ? 25.204 1.161 -13.279 1.00 46.16 92 PRO A C 1
ATOM 690 O O . PRO A 1 92 ? 25.714 1.260 -12.160 1.00 46.16 92 PRO A O 1
ATOM 693 N N . THR A 1 93 ? 25.181 0.015 -13.956 1.00 47.72 93 THR A N 1
ATOM 694 C CA . THR A 1 93 ? 25.960 -1.141 -13.525 1.00 47.72 93 THR A CA 1
ATOM 695 C C . THR A 1 93 ? 27.392 -0.631 -13.391 1.00 47.72 93 THR A C 1
ATOM 697 O O . THR A 1 93 ? 27.880 -0.033 -14.353 1.00 47.72 93 THR A O 1
ATOM 700 N N . PRO A 1 94 ? 28.049 -0.741 -12.221 1.00 40.84 94 PRO A N 1
ATOM 701 C CA . PRO A 1 94 ? 29.404 -0.239 -12.092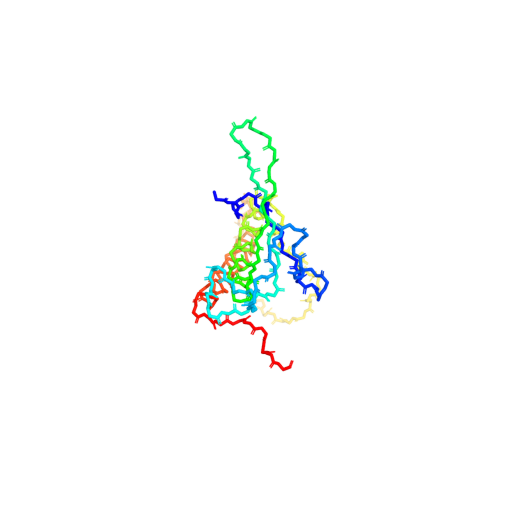 1.00 40.84 94 PRO A CA 1
ATOM 702 C C . PRO A 1 94 ? 30.235 -0.925 -13.171 1.00 40.84 94 PRO A C 1
ATOM 704 O O . PRO A 1 94 ? 30.271 -2.156 -13.247 1.00 40.84 94 PRO A O 1
ATOM 707 N N . ALA A 1 95 ? 30.846 -0.116 -14.034 1.00 46.94 95 ALA A N 1
ATOM 708 C CA . ALA A 1 95 ? 31.729 -0.538 -15.110 1.00 46.94 95 ALA A CA 1
ATOM 709 C C . ALA A 1 95 ? 33.044 -1.079 -14.526 1.00 46.94 95 ALA A C 1
ATOM 711 O O . ALA A 1 95 ? 34.108 -0.511 -14.725 1.00 46.94 95 ALA A O 1
ATOM 712 N N . ASN A 1 96 ? 32.956 -2.134 -13.718 1.00 46.59 96 ASN A N 1
ATOM 713 C CA . ASN A 1 96 ? 34.082 -2.875 -13.173 1.00 46.59 96 ASN A CA 1
ATOM 714 C C . ASN A 1 96 ? 33.624 -4.271 -12.742 1.00 46.59 96 ASN A C 1
ATOM 716 O O . ASN A 1 96 ? 33.552 -4.621 -11.567 1.00 46.59 96 ASN A O 1
ATOM 720 N N . ARG A 1 97 ? 33.344 -5.104 -13.741 1.00 38.03 97 ARG A N 1
ATOM 721 C CA . ARG A 1 97 ? 33.611 -6.540 -13.646 1.00 38.03 97 ARG A CA 1
ATOM 722 C C . ARG A 1 97 ? 34.322 -6.980 -14.919 1.00 38.03 97 ARG A C 1
ATOM 724 O O . ARG A 1 97 ? 33.811 -7.738 -15.731 1.00 38.03 97 ARG A O 1
ATOM 731 N N . SER A 1 98 ? 35.524 -6.432 -15.091 1.00 48.00 98 SER A N 1
ATOM 732 C CA . SER A 1 98 ? 36.571 -7.143 -15.813 1.00 48.00 98 SER A CA 1
ATOM 733 C C . SER A 1 98 ? 36.886 -8.415 -15.028 1.00 48.00 98 SER A C 1
ATOM 735 O O . SER A 1 98 ? 37.089 -8.332 -13.817 1.00 48.00 98 SER A O 1
ATOM 737 N N . LEU A 1 99 ? 36.875 -9.541 -15.747 1.00 42.91 99 LEU A N 1
ATOM 738 C CA . LEU A 1 99 ? 37.331 -10.904 -15.435 1.00 42.91 99 LEU A CA 1
ATOM 739 C C . LEU A 1 99 ? 36.216 -11.922 -15.680 1.00 42.91 99 LEU A C 1
ATOM 741 O O . LEU A 1 99 ? 35.428 -12.225 -14.786 1.00 42.91 99 LEU A O 1
ATOM 745 N N . SER A 1 100 ? 36.193 -12.479 -16.897 1.00 36.00 100 SER A N 1
ATOM 746 C CA . SER A 1 100 ? 36.414 -13.919 -17.143 1.00 36.00 100 SER A CA 1
ATOM 747 C C . SER A 1 100 ? 36.213 -14.250 -18.629 1.00 36.00 100 SER A C 1
ATOM 749 O O . SER A 1 100 ? 35.089 -14.369 -19.099 1.00 36.00 100 SER A O 1
ATOM 751 N N . ASN A 1 101 ? 37.330 -14.371 -19.351 1.00 41.44 101 ASN A N 1
ATOM 752 C CA . ASN A 1 101 ? 37.596 -15.269 -20.482 1.00 41.44 101 ASN A CA 1
ATOM 753 C C . ASN A 1 101 ? 36.376 -15.814 -21.256 1.00 41.44 101 ASN A C 1
ATOM 755 O O . ASN A 1 101 ? 35.895 -16.907 -20.964 1.00 41.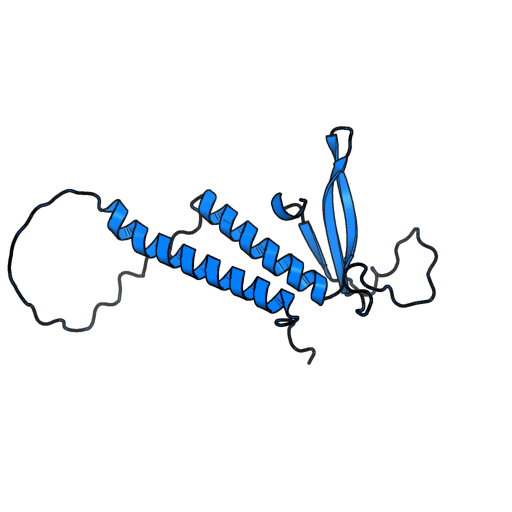44 101 ASN A O 1
ATOM 759 N N . SER A 1 102 ? 35.957 -15.112 -22.312 1.00 36.09 102 SER A N 1
ATOM 760 C CA . SER A 1 102 ? 35.214 -15.735 -23.412 1.00 36.09 102 SER A CA 1
ATOM 761 C C . SER A 1 102 ? 36.155 -15.877 -24.602 1.00 36.09 102 SER A C 1
ATOM 763 O O . SER A 1 102 ? 36.739 -14.899 -25.070 1.00 36.09 102 SER A O 1
ATOM 765 N N . ILE A 1 103 ? 36.350 -17.118 -25.032 1.00 37.09 103 ILE A N 1
ATOM 766 C CA . ILE A 1 103 ? 37.123 -17.488 -26.213 1.00 37.09 103 ILE A CA 1
ATOM 767 C C . ILE A 1 103 ? 36.512 -16.769 -27.424 1.00 37.09 103 ILE A C 1
ATOM 769 O O . ILE A 1 103 ? 35.316 -16.888 -27.687 1.00 37.09 103 ILE A O 1
ATOM 773 N N . GLN A 1 104 ? 37.341 -16.002 -28.136 1.00 39.66 104 GLN A N 1
ATOM 774 C CA . GLN A 1 104 ? 36.991 -15.360 -29.401 1.00 39.66 104 GLN A CA 1
ATOM 775 C C . GLN A 1 104 ? 36.473 -16.407 -30.392 1.00 39.66 104 GLN A C 1
ATOM 777 O O . GLN A 1 104 ? 37.228 -17.268 -30.835 1.00 39.66 104 GLN A O 1
ATOM 782 N N . SER A 1 105 ? 35.207 -16.282 -30.785 1.00 32.19 105 SER A N 1
ATOM 783 C CA . SER A 1 105 ? 34.734 -16.798 -32.065 1.00 32.19 105 SER A CA 1
ATOM 784 C C . SER A 1 105 ? 34.472 -15.604 -32.968 1.00 32.19 105 SER A C 1
ATOM 786 O O . SER A 1 105 ? 33.416 -14.976 -32.924 1.00 32.19 105 SER A O 1
ATOM 788 N N . THR A 1 106 ? 35.480 -15.266 -33.758 1.00 41.16 106 THR A N 1
ATOM 789 C CA . THR A 1 106 ? 35.357 -14.446 -34.959 1.00 41.16 106 THR A CA 1
ATOM 790 C C . THR A 1 106 ? 34.362 -15.139 -35.892 1.00 41.16 106 THR A C 1
ATOM 792 O O . THR A 1 106 ? 34.523 -16.326 -36.161 1.00 41.16 106 THR A O 1
ATOM 795 N N . ASP A 1 107 ? 33.326 -14.451 -36.369 1.00 34.91 107 ASP A N 1
ATOM 796 C CA . ASP A 1 107 ? 33.312 -13.934 -37.743 1.00 34.91 107 ASP A CA 1
ATOM 797 C C . ASP A 1 107 ? 31.929 -13.346 -38.122 1.00 34.91 107 ASP A C 1
ATOM 799 O O . ASP A 1 107 ? 30.884 -13.938 -37.855 1.00 34.91 107 ASP A O 1
ATOM 803 N N . ARG A 1 108 ? 31.992 -12.227 -38.858 1.00 42.06 108 ARG A N 1
ATOM 804 C CA . ARG A 1 108 ? 30.993 -11.648 -39.788 1.00 42.06 108 ARG A CA 1
ATOM 805 C C . ARG A 1 108 ? 30.050 -10.509 -39.354 1.00 42.06 108 ARG A C 1
ATOM 807 O O . ARG A 1 108 ? 28.937 -10.691 -38.878 1.00 42.06 108 ARG A O 1
ATOM 814 N N . THR A 1 109 ? 30.508 -9.334 -39.802 1.00 37.56 109 THR A N 1
ATOM 815 C CA . THR A 1 109 ? 29.813 -8.316 -40.620 1.00 37.56 109 THR A CA 1
ATOM 816 C C . THR A 1 109 ? 28.903 -7.287 -39.947 1.00 37.56 109 THR A C 1
ATOM 818 O O . THR A 1 109 ? 27.785 -7.557 -39.531 1.00 37.56 109 THR A O 1
ATOM 821 N N . SER A 1 110 ? 29.431 -6.062 -39.987 1.00 46.44 110 SER A N 1
ATOM 822 C CA . SER A 1 110 ? 28.817 -4.743 -39.860 1.00 46.44 110 SER A CA 1
ATOM 823 C C . SER A 1 110 ? 27.420 -4.590 -40.467 1.00 46.44 110 SER A C 1
ATOM 825 O O . SER A 1 110 ? 27.248 -4.925 -41.637 1.00 46.44 110 SER A O 1
ATOM 827 N N . VAL A 1 111 ? 26.527 -3.898 -39.750 1.00 42.19 111 VAL A N 1
ATOM 828 C CA . VAL A 1 111 ? 25.966 -2.599 -40.175 1.00 42.19 111 VAL A CA 1
ATOM 829 C C . VAL A 1 111 ? 25.749 -1.754 -38.913 1.00 42.19 111 VAL A C 1
ATOM 831 O O . VAL A 1 111 ? 25.149 -2.211 -37.946 1.00 42.19 111 VAL A O 1
ATOM 834 N N . ASP A 1 112 ? 26.308 -0.551 -38.928 1.00 44.09 112 ASP A N 1
ATOM 835 C CA . ASP A 1 112 ? 26.196 0.483 -37.903 1.00 44.09 112 ASP A CA 1
ATOM 836 C C . ASP A 1 112 ? 24.838 1.213 -37.994 1.00 44.09 112 ASP A C 1
ATOM 838 O O . ASP A 1 112 ? 24.243 1.316 -39.068 1.00 44.09 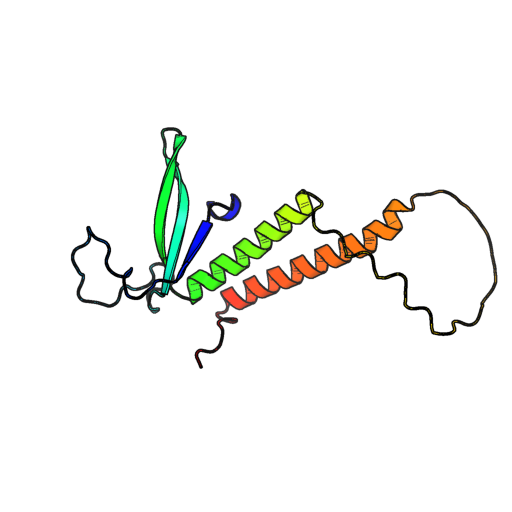112 ASP A O 1
ATOM 842 N N . SER A 1 113 ? 24.427 1.781 -36.858 1.00 45.19 113 SER A N 1
ATOM 843 C CA . SER A 1 113 ? 23.476 2.886 -36.699 1.00 45.19 113 SER A CA 1
ATOM 844 C C . SER A 1 113 ? 21.984 2.550 -36.752 1.00 45.19 113 SER A C 1
ATOM 846 O O . SER A 1 113 ? 21.250 2.925 -37.664 1.00 45.19 113 SER A O 1
ATOM 848 N N . GLY A 1 114 ? 21.504 1.933 -35.669 1.00 41.78 114 GLY A N 1
ATOM 849 C CA . GLY A 1 114 ? 20.080 1.803 -35.379 1.00 41.78 114 GLY A CA 1
ATOM 850 C C . GLY A 1 114 ? 19.799 1.573 -33.895 1.00 41.78 114 GLY A C 1
ATOM 851 O O . GLY A 1 114 ? 19.583 0.446 -33.476 1.00 41.78 114 GLY A O 1
ATOM 852 N N . ASN A 1 115 ? 19.719 2.667 -33.133 1.00 47.62 115 ASN A N 1
ATOM 853 C CA . ASN A 1 115 ? 19.016 2.754 -31.848 1.00 47.62 115 ASN A CA 1
ATOM 854 C C . ASN A 1 115 ? 19.697 2.140 -30.597 1.00 47.62 115 ASN A C 1
ATOM 856 O O . ASN A 1 115 ? 19.123 1.293 -29.918 1.00 47.62 115 ASN A O 1
ATOM 860 N N . ASP A 1 116 ? 20.853 2.681 -30.189 1.00 47.16 116 ASP A N 1
ATOM 861 C CA . ASP A 1 116 ? 21.485 2.408 -28.874 1.00 47.16 116 ASP A CA 1
ATOM 862 C C . ASP A 1 116 ? 20.551 2.641 -27.667 1.00 47.16 116 ASP A C 1
ATOM 864 O O . ASP A 1 116 ? 20.763 2.102 -26.578 1.00 47.16 116 ASP A O 1
ATOM 868 N N . SER A 1 117 ? 19.479 3.420 -27.850 1.00 51.56 117 SER A N 1
ATOM 869 C CA . SER A 1 117 ? 18.457 3.609 -26.822 1.00 51.56 117 SER A CA 1
ATOM 870 C C . SER A 1 117 ? 17.668 2.327 -26.518 1.00 51.56 117 SER A C 1
ATOM 872 O O . SER A 1 117 ? 17.329 2.097 -25.359 1.00 51.56 117 SER A O 1
ATOM 874 N N . ASP A 1 118 ? 17.422 1.458 -27.504 1.00 52.12 118 ASP A N 1
ATOM 875 C CA . ASP A 1 118 ? 16.546 0.286 -27.351 1.00 52.12 118 ASP A CA 1
ATOM 876 C C . ASP A 1 118 ? 17.229 -0.843 -26.561 1.00 52.12 118 ASP A C 1
ATOM 878 O O . ASP A 1 118 ? 16.619 -1.485 -25.704 1.00 52.12 118 ASP A O 1
ATOM 882 N N . VAL A 1 119 ? 18.540 -1.016 -26.764 1.00 56.38 119 VAL A N 1
ATOM 883 C CA . VAL A 1 119 ? 19.351 -2.037 -26.077 1.00 56.38 119 VAL A CA 1
ATOM 884 C C . VAL A 1 119 ? 19.486 -1.735 -24.578 1.00 56.38 119 VAL A C 1
ATOM 886 O O . VAL A 1 119 ? 19.496 -2.654 -23.759 1.00 56.38 119 VAL A O 1
ATOM 889 N N . LEU A 1 120 ? 19.525 -0.453 -24.192 1.00 57.72 120 LEU A N 1
ATOM 890 C CA . LEU A 1 120 ? 19.529 -0.012 -22.788 1.00 57.72 120 LEU A CA 1
ATOM 891 C C . LEU A 1 120 ? 18.117 0.074 -22.176 1.00 57.72 120 LEU A C 1
ATOM 893 O O . LEU A 1 120 ? 17.960 -0.046 -20.953 1.00 57.72 120 LEU A O 1
ATOM 897 N N . MET A 1 121 ? 17.076 0.247 -23.000 1.00 60.44 121 MET A N 1
ATOM 898 C CA . MET A 1 121 ? 15.683 0.234 -22.541 1.00 60.44 121 MET A CA 1
ATOM 899 C C . MET A 1 121 ? 15.233 -1.162 -22.095 1.00 60.44 121 MET A C 1
ATOM 901 O O . MET A 1 121 ? 14.490 -1.258 -21.116 1.00 60.44 121 MET A O 1
ATOM 905 N N . GLU A 1 122 ? 15.682 -2.237 -22.746 1.00 74.81 122 GLU A N 1
ATOM 906 C CA . GLU A 1 122 ? 15.248 -3.606 -22.424 1.00 74.81 122 GLU A CA 1
ATOM 907 C C . GLU A 1 122 ? 15.579 -4.056 -20.983 1.00 74.81 122 GLU A C 1
ATOM 909 O O . GLU A 1 122 ? 14.668 -4.499 -20.272 1.00 74.81 122 GLU A O 1
ATOM 914 N N . PRO A 1 123 ? 16.810 -3.870 -20.463 1.00 81.06 123 PRO A N 1
ATOM 915 C CA . PRO A 1 123 ? 17.122 -4.148 -19.059 1.00 81.06 123 PRO A CA 1
ATOM 916 C C . PRO A 1 123 ? 16.252 -3.349 -18.082 1.00 81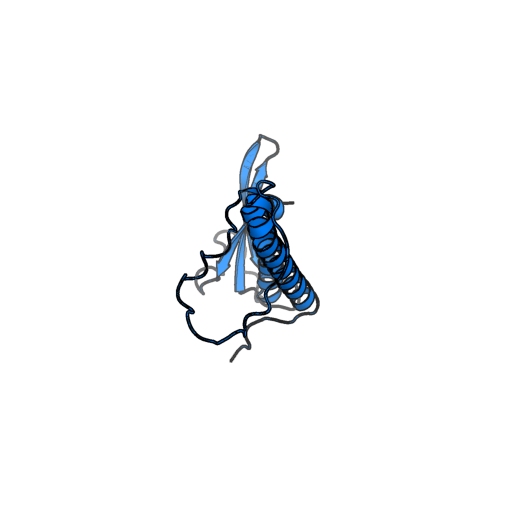.06 123 PRO A C 1
ATOM 918 O O . PRO A 1 123 ? 15.792 -3.882 -17.068 1.00 81.06 123 PRO A O 1
ATOM 921 N N . THR A 1 124 ? 15.976 -2.082 -18.406 1.00 84.31 124 THR A N 1
ATOM 922 C CA . THR A 1 124 ? 15.147 -1.201 -17.574 1.00 84.31 124 THR A CA 1
ATOM 923 C C . THR A 1 124 ? 13.692 -1.667 -17.557 1.00 84.31 124 THR A C 1
ATOM 925 O O . THR A 1 124 ? 13.103 -1.805 -16.482 1.00 84.31 124 THR A O 1
ATOM 928 N N . ARG A 1 125 ? 13.113 -1.981 -18.723 1.00 86.19 125 ARG A N 1
ATOM 929 C CA . ARG A 1 125 ? 11.742 -2.504 -18.842 1.00 86.19 125 ARG A CA 1
ATOM 930 C C . ARG A 1 125 ? 11.587 -3.832 -18.111 1.00 86.19 125 ARG A C 1
ATOM 932 O O . ARG A 1 125 ? 10.616 -4.017 -17.374 1.00 86.19 125 ARG A O 1
ATOM 939 N N . ARG A 1 126 ? 12.561 -4.736 -18.252 1.00 87.81 126 ARG A N 1
ATOM 940 C CA . ARG A 1 126 ? 12.567 -6.011 -17.528 1.00 87.81 126 ARG A CA 1
ATOM 941 C C . ARG A 1 126 ? 12.597 -5.793 -16.017 1.00 87.81 126 ARG A C 1
ATOM 943 O O . ARG A 1 126 ? 11.782 -6.372 -15.299 1.00 87.81 126 ARG A O 1
ATOM 950 N N . HIS A 1 127 ? 13.480 -4.920 -15.538 1.00 89.06 127 HIS A N 1
ATOM 951 C CA . HIS A 1 127 ? 13.574 -4.598 -14.118 1.00 89.06 127 HIS A CA 1
ATOM 952 C C . HIS A 1 127 ? 12.270 -3.995 -13.573 1.00 89.06 127 HIS A C 1
ATOM 954 O O . HIS A 1 127 ? 11.804 -4.374 -12.494 1.00 89.06 127 HIS A O 1
ATOM 960 N N . GLN A 1 128 ? 11.644 -3.084 -14.322 1.00 92.69 128 GLN A N 1
ATOM 961 C CA . GLN A 1 128 ? 10.343 -2.510 -13.972 1.00 92.69 128 GLN A CA 1
ATOM 962 C C . GLN A 1 128 ? 9.253 -3.582 -13.894 1.00 92.69 128 GLN A C 1
ATOM 964 O O . GLN A 1 128 ? 8.503 -3.626 -12.916 1.00 92.69 128 GLN A O 1
ATOM 969 N N . PHE A 1 129 ? 9.196 -4.486 -14.875 1.00 93.06 129 PHE A N 1
ATOM 970 C CA . PHE A 1 129 ? 8.248 -5.597 -14.887 1.00 93.06 129 PHE A CA 1
ATOM 971 C C . PHE A 1 129 ? 8.414 -6.503 -13.662 1.00 93.06 129 PHE A C 1
ATOM 973 O O . PHE A 1 129 ? 7.438 -6.770 -12.959 1.00 93.06 129 PHE A O 1
ATOM 980 N N . GLU A 1 130 ? 9.640 -6.928 -13.352 1.00 93.44 130 GLU A N 1
ATOM 981 C CA . GLU A 1 130 ? 9.931 -7.769 -12.183 1.00 93.44 130 GLU A CA 1
ATOM 982 C C . GLU A 1 130 ? 9.520 -7.082 -10.871 1.00 93.44 130 GLU A C 1
ATOM 984 O O . GLU A 1 130 ? 8.920 -7.708 -9.992 1.00 93.44 130 GLU A O 1
ATOM 989 N N . ASN A 1 131 ? 9.768 -5.776 -10.743 1.00 94.81 131 ASN A N 1
ATOM 990 C CA . ASN A 1 131 ? 9.341 -5.002 -9.578 1.00 94.81 131 ASN A CA 1
ATOM 991 C C . ASN A 1 131 ? 7.820 -4.852 -9.472 1.00 94.81 131 ASN A C 1
ATOM 993 O O . ASN A 1 131 ? 7.291 -4.892 -8.357 1.00 94.81 131 ASN A O 1
ATOM 997 N N . ILE A 1 132 ? 7.111 -4.715 -10.596 1.00 95.81 132 ILE A N 1
ATOM 998 C CA . ILE A 1 132 ? 5.645 -4.757 -10.616 1.00 95.81 132 ILE A CA 1
ATOM 999 C C . ILE A 1 132 ? 5.162 -6.127 -10.134 1.00 95.81 132 ILE A C 1
ATOM 1001 O O . ILE A 1 132 ? 4.300 -6.185 -9.255 1.00 95.81 132 ILE A O 1
ATOM 1005 N N . GLN A 1 133 ? 5.720 -7.229 -10.647 1.00 96.31 133 GLN A N 1
ATOM 1006 C CA . GLN A 1 133 ? 5.301 -8.571 -10.225 1.00 96.31 133 GLN A CA 1
ATOM 1007 C C . GLN A 1 133 ? 5.566 -8.814 -8.736 1.00 96.31 133 GLN A C 1
ATOM 1009 O O . GLN A 1 133 ? 4.684 -9.317 -8.041 1.00 96.31 133 GLN A O 1
ATOM 1014 N N . ARG A 1 134 ? 6.719 -8.380 -8.212 1.00 95.38 134 ARG A N 1
ATOM 1015 C CA . ARG A 1 134 ? 7.038 -8.463 -6.776 1.00 95.38 134 ARG A CA 1
ATOM 1016 C C . ARG A 1 134 ? 5.996 -7.744 -5.914 1.00 95.38 134 ARG A C 1
ATOM 1018 O O . ARG A 1 134 ? 5.526 -8.288 -4.919 1.00 95.38 134 ARG A O 1
ATOM 1025 N N . ARG A 1 135 ? 5.579 -6.542 -6.315 1.00 96.25 135 ARG A N 1
ATOM 1026 C CA . ARG A 1 135 ? 4.554 -5.769 -5.594 1.00 96.25 135 ARG A CA 1
ATOM 1027 C C . ARG A 1 135 ? 3.161 -6.389 -5.708 1.00 96.25 135 ARG A C 1
ATOM 1029 O O . ARG A 1 135 ? 2.427 -6.437 -4.724 1.00 96.25 135 ARG A O 1
ATOM 1036 N N . ARG A 1 136 ? 2.808 -6.940 -6.874 1.00 96.50 136 ARG A N 1
ATOM 1037 C CA . ARG A 1 136 ? 1.563 -7.712 -7.056 1.00 96.50 136 ARG A CA 1
ATOM 1038 C C . ARG A 1 136 ? 1.532 -8.961 -6.174 1.00 96.50 136 ARG A C 1
ATOM 1040 O O . ARG A 1 136 ? 0.484 -9.256 -5.603 1.00 96.50 136 ARG A O 1
ATOM 1047 N N . LEU A 1 137 ? 2.663 -9.652 -6.026 1.00 95.62 137 LEU A N 1
ATOM 1048 C CA . LEU A 1 137 ? 2.801 -10.779 -5.104 1.00 95.62 137 LEU A CA 1
ATOM 1049 C C . LEU A 1 137 ? 2.561 -10.339 -3.654 1.00 95.62 137 LEU A C 1
ATOM 1051 O O . LEU A 1 137 ? 1.776 -10.979 -2.963 1.00 95.62 137 LEU A O 1
ATOM 1055 N N . ASN A 1 138 ? 3.140 -9.215 -3.217 1.00 94.31 138 ASN A N 1
ATOM 1056 C CA . ASN A 1 138 ? 2.893 -8.677 -1.872 1.00 94.31 138 ASN A CA 1
ATOM 1057 C C . ASN A 1 138 ? 1.405 -8.392 -1.625 1.00 94.31 138 ASN A C 1
ATOM 1059 O O . ASN A 1 138 ? 0.874 -8.766 -0.584 1.00 94.31 138 ASN A O 1
ATOM 1063 N N . ILE A 1 139 ? 0.702 -7.807 -2.600 1.00 95.56 139 ILE A N 1
ATOM 1064 C CA . ILE A 1 139 ? -0.753 -7.605 -2.512 1.00 95.56 139 ILE A CA 1
ATOM 1065 C C . ILE A 1 139 ? -1.487 -8.948 -2.386 1.00 95.56 139 ILE A C 1
ATOM 1067 O O . ILE A 1 139 ? -2.398 -9.070 -1.566 1.00 95.56 139 ILE A O 1
ATOM 1071 N N . ALA A 1 140 ? -1.113 -9.955 -3.181 1.00 95.69 140 ALA A N 1
ATOM 1072 C CA . ALA A 1 140 ? -1.726 -11.282 -3.121 1.00 95.69 140 ALA A CA 1
ATOM 1073 C C . ALA A 1 140 ? -1.519 -11.947 -1.749 1.00 95.69 140 ALA A C 1
ATOM 1075 O O . ALA A 1 140 ? -2.477 -12.450 -1.163 1.00 95.69 140 ALA A O 1
ATOM 1076 N N . LEU A 1 141 ? -0.309 -11.870 -1.196 1.00 93.81 141 LEU A N 1
ATOM 1077 C CA . LEU A 1 141 ? 0.009 -12.376 0.140 1.00 93.81 141 LEU A CA 1
ATOM 1078 C C . LEU A 1 141 ? -0.781 -11.636 1.230 1.00 93.81 141 LEU A C 1
ATOM 1080 O O . LEU A 1 141 ? -1.423 -12.276 2.060 1.00 93.81 141 LEU A O 1
ATOM 1084 N N . SER A 1 142 ? -0.838 -10.302 1.192 1.00 91.69 142 SER A N 1
ATOM 1085 C CA . SER A 1 142 ? -1.613 -9.516 2.165 1.00 91.69 142 SER A CA 1
ATOM 1086 C C . SER A 1 142 ? -3.123 -9.776 2.091 1.00 91.69 142 SER A C 1
ATOM 1088 O O . SER A 1 142 ? -3.817 -9.692 3.109 1.00 91.69 142 SER A O 1
ATOM 1090 N N . ARG A 1 143 ? -3.663 -10.115 0.912 1.00 89.81 143 ARG A N 1
ATOM 1091 C CA . ARG A 1 143 ? -5.067 -10.546 0.771 1.00 89.81 143 ARG A CA 1
ATOM 1092 C C . ARG A 1 143 ? -5.333 -11.834 1.544 1.00 89.81 143 ARG A C 1
ATOM 1094 O O . ARG A 1 143 ? -6.326 -11.898 2.261 1.00 89.81 143 ARG A O 1
ATOM 1101 N N . LEU A 1 144 ? -4.422 -12.797 1.446 1.00 90.81 144 LEU A N 1
ATOM 1102 C CA . LEU A 1 144 ? -4.498 -14.088 2.134 1.00 90.81 144 LEU A CA 1
ATOM 1103 C C . LEU A 1 144 ? -4.160 -14.013 3.631 1.00 90.81 144 LEU A C 1
ATOM 1105 O O . LEU A 1 144 ? -4.317 -15.003 4.333 1.00 90.81 144 LEU A O 1
ATOM 1109 N N . GLY A 1 145 ? -3.723 -12.854 4.128 1.00 85.38 145 GLY A N 1
ATOM 1110 C CA . GLY A 1 145 ? -3.313 -12.714 5.521 1.00 85.38 145 GLY A CA 1
ATOM 1111 C C . GLY A 1 145 ? -1.883 -13.198 5.769 1.00 85.38 145 GLY A C 1
ATOM 1112 O O . GLY A 1 145 ? -1.600 -13.768 6.811 1.00 85.38 145 GLY A O 1
ATOM 1113 N N . TYR A 1 146 ? -0.962 -12.973 4.832 1.00 86.38 146 TYR A N 1
ATOM 1114 C CA . TYR A 1 146 ? 0.475 -13.176 5.044 1.00 86.38 146 TYR A CA 1
ATOM 1115 C C . TYR A 1 146 ? 1.233 -11.845 5.039 1.00 86.38 146 TYR A C 1
ATOM 1117 O O . TYR A 1 146 ? 0.820 -10.889 4.381 1.00 86.38 146 TYR A O 1
ATOM 1125 N N . GLY A 1 147 ? 2.385 -11.806 5.719 1.00 72.88 147 GLY A N 1
ATOM 1126 C CA . GLY A 1 147 ? 3.370 -10.717 5.639 1.00 72.88 147 GLY A CA 1
ATOM 1127 C C . GLY A 1 147 ? 3.307 -9.657 6.747 1.00 72.88 147 GLY A C 1
ATOM 1128 O O . GLY A 1 147 ? 3.949 -8.614 6.613 1.00 72.88 147 GLY A O 1
ATOM 1129 N N . LEU A 1 148 ? 2.569 -9.900 7.834 1.00 65.81 148 LEU A N 1
ATOM 1130 C CA . LEU A 1 148 ? 2.835 -9.183 9.079 1.00 65.81 148 LEU A CA 1
ATOM 1131 C C . LEU A 1 148 ? 4.187 -9.657 9.632 1.00 65.81 148 LEU A C 1
ATOM 1133 O O . LEU A 1 148 ? 4.461 -10.858 9.563 1.00 65.81 148 LEU A O 1
ATOM 1137 N N . PRO A 1 149 ? 5.034 -8.760 10.171 1.00 61.00 149 PRO A N 1
ATOM 1138 C CA . PRO A 1 149 ? 6.160 -9.212 10.975 1.00 61.00 149 PRO A CA 1
ATOM 1139 C C . PRO A 1 149 ? 5.605 -10.086 12.103 1.00 61.00 149 PRO A C 1
ATOM 1141 O O . PRO A 1 149 ? 4.603 -9.715 12.723 1.00 61.00 149 PRO A O 1
ATOM 1144 N N . SER A 1 150 ? 6.218 -11.257 12.310 1.00 46.19 150 SER A N 1
ATOM 1145 C CA . SER A 1 150 ? 5.884 -12.112 13.447 1.00 46.19 150 SER A CA 1
ATOM 1146 C C . SER A 1 150 ? 5.960 -11.249 14.698 1.00 46.19 150 SER A C 1
ATOM 1148 O O . SER A 1 150 ? 6.948 -10.545 14.902 1.00 46.19 150 SER A O 1
ATOM 1150 N N . THR A 1 151 ? 4.888 -11.234 15.479 1.00 49.09 151 THR A N 1
ATOM 1151 C CA . THR A 1 151 ? 4.916 -10.675 16.825 1.00 49.09 151 THR A CA 1
ATOM 1152 C C . THR A 1 151 ? 5.732 -11.628 17.689 1.00 49.09 151 THR A C 1
ATOM 1154 O O . THR A 1 151 ? 5.162 -12.495 18.347 1.00 49.09 151 THR A O 1
ATOM 1157 N N . GLU A 1 152 ? 7.052 -11.521 17.599 1.00 33.53 152 GLU A N 1
ATOM 1158 C CA . GLU A 1 152 ? 7.944 -11.832 18.716 1.00 33.53 152 GLU A CA 1
ATOM 1159 C C . GLU A 1 152 ? 8.146 -10.561 19.545 1.00 33.53 152 GLU A C 1
ATOM 1161 O O . GLU A 1 152 ? 8.282 -9.470 18.937 1.00 33.53 152 GLU A O 1
#

Radius of gyration: 24.17 Å; chains: 1; bounding box: 56×40×68 Å

Secondary structure (DSSP, 8-state):
-GGGGT-EEEEE--TTSS--TTS---SSPPEETTEEEEE--EEEEEEEE-TTS-EEEEEEEE-HHHHHHHHHHHHHHHHHHHHHTT--PPPPPPS------------------S-HHHHHHHHHHHHHHHHHHHHHHHHHHHHHT--PPP--